Protein AF-A0A925IEW7-F1 (afdb_monomer)

Sequence (86 aa):
YGFNFPSYYNARLQELGEEIATGNCDPEARIAAAHEMQQILYDEQPYLWLYALDSAYAASPNVQGFDPFPGLGQWNVDSWNVNNEQ

Foldseek 3Di:
DDDLVLPDDDPLLVVLVCCLVPPPPDPVSNVVSVVVNVVCCVVVVSDDDDDDDDDDEDDDPQKPPQDADVVGRCVPVVPIDGDPPD

Radius of gyration: 19.69 Å; Cα contacts (8 Å, |Δi|>4): 47; chains: 1; bounding box: 41×27×51 Å

Secondary structure (DSSP, 8-state):
--S-TT----HHHHHHHHHHHHS---HHHHHHHHHHHHHHHHHH-SS----PPP------TTEES--PBTTBTTTTGGG-EE----

Mean predicted aligned error: 4.98 Å

Solvent-accessible surface area (backbone atoms only — not comparable to full-atom values): 5764 Å² total; per-residue (Å²): 141,78,88,64,82,79,69,76,85,56,73,66,52,50,54,42,50,50,46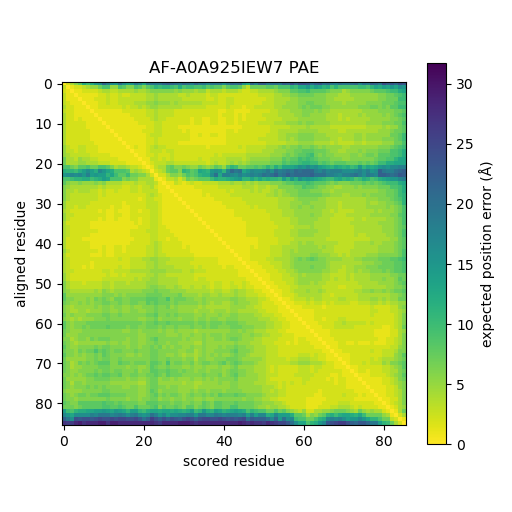,61,74,71,48,92,78,51,64,67,62,42,51,55,42,50,51,54,44,50,49,52,47,63,76,67,46,81,58,86,89,85,78,84,84,87,81,87,82,86,74,62,94,48,50,43,68,83,61,56,45,92,95,33,77,67,40,67,53,90,71,42,48,76,60,81,91,120

Structure (mmCIF, N/CA/C/O backbone):
data_AF-A0A925IEW7-F1
#
_entry.id   AF-A0A925IEW7-F1
#
loop_
_atom_site.group_PDB
_atom_site.id
_atom_site.type_symbol
_atom_site.label_atom_id
_atom_site.label_alt_id
_atom_site.label_comp_id
_atom_site.label_asym_id
_atom_site.label_entity_id
_atom_site.label_seq_id
_atom_site.pdbx_PDB_ins_code
_atom_site.Cartn_x
_atom_site.Cartn_y
_atom_site.Cartn_z
_atom_site.occupancy
_atom_site.B_iso_or_equiv
_atom_site.auth_seq_id
_atom_site.auth_comp_id
_atom_site.auth_asym_id
_atom_site.auth_atom_id
_atom_site.pdbx_PDB_model_num
ATOM 1 N N . TYR A 1 1 ? -7.203 18.706 6.337 1.00 58.88 1 TYR A N 1
ATOM 2 C CA . TYR A 1 1 ? -7.984 17.695 5.595 1.00 58.88 1 TYR A CA 1
ATOM 3 C C . TYR A 1 1 ? -7.113 16.462 5.423 1.00 58.88 1 TYR A C 1
ATOM 5 O O . TYR A 1 1 ? -5.907 16.633 5.301 1.00 58.88 1 TYR A O 1
ATOM 13 N N . GLY A 1 2 ? -7.680 15.258 5.495 1.00 87.69 2 GLY A N 1
ATOM 14 C CA . GLY A 1 2 ? -6.937 13.992 5.414 1.00 87.69 2 GLY A CA 1
ATOM 15 C C . GLY A 1 2 ? -7.581 13.014 4.429 1.00 87.69 2 GLY A C 1
ATOM 16 O O . GLY A 1 2 ? -8.570 13.358 3.789 1.00 87.69 2 GLY A O 1
ATOM 17 N N . PHE A 1 3 ? -7.029 11.803 4.327 1.00 93.25 3 PHE A N 1
ATOM 18 C CA . PHE A 1 3 ? -7.433 10.784 3.343 1.00 93.25 3 PHE A CA 1
ATOM 19 C C . PHE A 1 3 ? -8.451 9.746 3.870 1.00 93.25 3 PHE A C 1
ATOM 21 O O . PHE A 1 3 ? -8.717 8.746 3.209 1.00 93.25 3 PHE A O 1
ATOM 28 N N . ASN A 1 4 ? -9.048 9.965 5.048 1.00 94.12 4 ASN A N 1
ATOM 29 C CA . ASN A 1 4 ? -10.125 9.121 5.587 1.00 94.12 4 ASN A CA 1
ATOM 30 C C . ASN A 1 4 ? -11.486 9.521 4.981 1.00 94.12 4 ASN A C 1
ATOM 32 O O . ASN A 1 4 ? -12.310 10.148 5.646 1.00 94.12 4 ASN A O 1
ATOM 36 N N . PHE A 1 5 ? -11.701 9.211 3.698 1.00 95.00 5 PHE A N 1
ATOM 37 C CA . PHE A 1 5 ? -12.903 9.623 2.960 1.00 95.00 5 PHE A CA 1
ATOM 38 C C . PHE A 1 5 ? -14.231 9.110 3.561 1.00 95.00 5 PHE A C 1
ATOM 40 O O . PHE A 1 5 ? -15.167 9.906 3.635 1.00 95.00 5 PHE A O 1
ATOM 47 N N . PRO A 1 6 ? -14.341 7.857 4.053 1.00 94.75 6 PRO A N 1
ATOM 48 C CA . PRO A 1 6 ? -15.560 7.353 4.687 1.00 94.75 6 PRO A CA 1
ATOM 49 C C . PRO A 1 6 ? -15.788 7.888 6.103 1.00 94.75 6 PRO A C 1
ATOM 51 O O . PRO A 1 6 ? -16.828 7.609 6.689 1.00 94.75 6 PRO A O 1
ATOM 54 N N . SER A 1 7 ? -14.831 8.634 6.674 1.00 95.00 7 SER A N 1
ATOM 55 C CA . SER A 1 7 ? -14.870 9.080 8.076 1.00 95.00 7 SER A CA 1
ATOM 56 C C . SER A 1 7 ? -15.003 7.920 9.076 1.00 95.00 7 SER A C 1
ATOM 58 O O . SER A 1 7 ? -15.631 8.054 10.124 1.00 95.00 7 SER A O 1
ATOM 60 N N . TYR A 1 8 ? -14.401 6.774 8.748 1.00 96.62 8 TYR A N 1
ATOM 61 C CA . TYR A 1 8 ? -14.418 5.571 9.575 1.00 96.62 8 TYR A CA 1
ATOM 62 C C . TYR A 1 8 ? -13.485 5.712 10.786 1.00 96.62 8 TYR A C 1
ATOM 64 O O . TYR A 1 8 ? -12.415 6.319 10.687 1.00 96.62 8 TYR A O 1
ATOM 72 N N . TYR A 1 9 ? -13.883 5.144 11.925 1.00 97.31 9 TYR A N 1
ATOM 73 C CA . TYR A 1 9 ? -13.098 5.138 13.155 1.00 97.31 9 TYR A CA 1
ATOM 74 C C . TYR A 1 9 ? -13.249 3.804 13.885 1.00 97.31 9 TYR A C 1
ATOM 76 O O . TYR A 1 9 ? -14.364 3.350 14.131 1.00 97.31 9 TYR A O 1
ATOM 84 N N . ASN A 1 10 ? -12.116 3.244 14.302 1.00 98.25 10 ASN A N 1
ATOM 85 C CA . ASN A 1 10 ? -12.027 2.108 15.207 1.00 98.25 10 ASN A CA 1
ATOM 86 C C . ASN A 1 10 ? -10.859 2.372 16.171 1.00 98.25 10 ASN A C 1
ATOM 88 O O . ASN A 1 10 ? -9.750 2.664 15.729 1.00 98.25 10 ASN A O 1
ATOM 92 N N . ALA A 1 11 ? -11.111 2.311 17.482 1.00 98.31 11 ALA A N 1
ATOM 93 C CA . ALA A 1 11 ? -10.110 2.652 18.495 1.00 98.31 11 ALA A CA 1
ATOM 94 C C . ALA 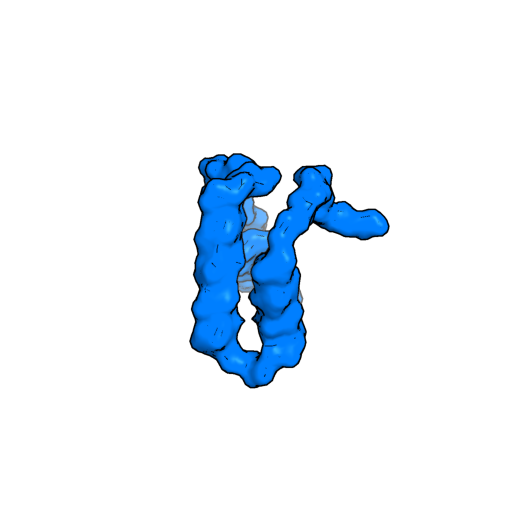A 1 11 ? -8.881 1.729 18.437 1.00 98.31 11 ALA A C 1
ATOM 96 O O . ALA A 1 11 ? -7.752 2.209 18.496 1.00 98.31 11 ALA A O 1
ATOM 97 N N . ARG A 1 12 ? -9.096 0.426 18.226 1.00 97.88 12 ARG A N 1
ATOM 98 C CA . ARG A 1 12 ? -8.018 -0.561 18.122 1.00 97.88 12 ARG A CA 1
ATOM 99 C C . ARG A 1 12 ? -7.151 -0.328 16.886 1.00 97.88 12 ARG A C 1
ATOM 101 O O . ARG A 1 12 ? -5.930 -0.408 16.967 1.00 97.88 12 ARG A O 1
ATOM 108 N N . LEU A 1 13 ? -7.769 0.027 15.759 1.00 97.00 13 LEU A N 1
ATOM 109 C CA . LEU A 1 13 ? -7.043 0.384 14.540 1.00 97.00 13 LEU A CA 1
ATOM 110 C C . LEU A 1 13 ? -6.105 1.586 14.762 1.00 97.00 13 LEU A C 1
ATOM 112 O O . LEU A 1 13 ? -5.009 1.609 14.205 1.00 97.00 13 LEU A O 1
ATOM 116 N N . GLN A 1 14 ? -6.509 2.556 15.592 1.00 96.31 14 GLN A N 1
ATOM 117 C CA . GLN A 1 14 ? -5.663 3.704 15.936 1.00 96.31 14 GLN A CA 1
ATOM 118 C C . GLN A 1 14 ? -4.478 3.307 16.820 1.00 96.31 14 GLN A C 1
ATOM 120 O O . GLN A 1 14 ? -3.357 3.705 16.520 1.00 96.31 14 GLN A O 1
ATOM 125 N N . GLU A 1 15 ? -4.702 2.488 17.852 1.00 96.06 15 GLU A N 1
ATOM 126 C CA . GLU A 1 15 ? -3.629 1.971 18.717 1.00 96.06 15 GLU A CA 1
ATOM 127 C C . GLU A 1 15 ? -2.557 1.228 17.906 1.00 96.06 15 GLU A C 1
ATOM 129 O O . GLU A 1 15 ? -1.365 1.494 18.048 1.00 96.06 15 GLU A O 1
ATOM 134 N N . LEU A 1 16 ? -2.984 0.340 17.001 1.00 95.62 16 LEU A N 1
ATOM 135 C CA . LEU A 1 16 ? -2.091 -0.401 16.107 1.00 95.62 16 LEU A CA 1
ATOM 136 C C . LEU A 1 16 ? -1.327 0.531 15.156 1.00 95.62 16 LEU A C 1
ATOM 138 O O . LEU A 1 16 ? -0.135 0.345 14.912 1.00 95.62 16 LEU A O 1
ATOM 142 N N . GLY A 1 17 ? -1.997 1.562 14.632 1.00 93.56 17 GLY A N 1
ATOM 143 C CA . GLY A 1 17 ? -1.363 2.580 13.797 1.00 93.56 17 GLY A CA 1
ATOM 144 C C . GLY A 1 17 ? -0.264 3.348 14.537 1.00 93.56 17 GLY A C 1
ATOM 145 O O . GLY A 1 17 ? 0.808 3.583 13.973 1.00 93.56 17 GLY A O 1
ATOM 146 N N . GLU A 1 18 ? -0.496 3.701 15.803 1.00 92.31 18 GLU A N 1
ATOM 147 C CA . GLU A 1 18 ? 0.500 4.347 16.665 1.00 92.31 18 GLU A CA 1
ATOM 148 C C . GLU A 1 18 ? 1.675 3.413 16.982 1.00 92.31 18 GLU A C 1
ATOM 150 O O . GLU A 1 18 ? 2.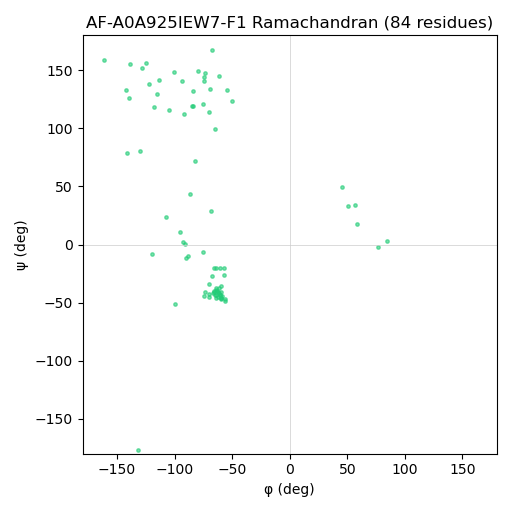831 3.841 16.903 1.00 92.31 18 GLU A O 1
ATOM 155 N N . GLU A 1 19 ? 1.407 2.135 17.264 1.00 89.38 19 GLU A N 1
ATOM 156 C CA . GLU A 1 19 ? 2.433 1.112 17.491 1.00 89.38 19 GLU A CA 1
ATOM 157 C C . GLU A 1 19 ? 3.345 0.956 16.267 1.00 89.38 19 GLU A C 1
ATOM 159 O O . GLU A 1 19 ? 4.572 0.985 16.389 1.00 89.38 19 GLU A O 1
ATOM 164 N N . ILE A 1 20 ? 2.769 0.882 15.064 1.00 90.81 20 ILE A N 1
ATOM 165 C CA . ILE A 1 20 ? 3.552 0.811 13.829 1.00 90.81 20 ILE A CA 1
ATOM 166 C C . ILE A 1 20 ? 4.342 2.103 13.621 1.00 90.81 20 ILE A C 1
ATOM 168 O O . ILE A 1 20 ? 5.516 2.031 13.260 1.00 90.81 20 ILE A O 1
ATOM 172 N N . ALA A 1 21 ? 3.746 3.277 13.840 1.00 88.19 21 ALA A N 1
ATOM 173 C CA . ALA A 1 21 ? 4.396 4.560 13.580 1.00 88.19 21 ALA A CA 1
ATOM 174 C C . ALA A 1 21 ? 5.544 4.877 14.556 1.00 88.19 21 ALA A C 1
ATOM 176 O O . ALA A 1 21 ? 6.530 5.492 14.148 1.00 88.19 21 ALA A O 1
ATOM 177 N N . THR A 1 22 ? 5.428 4.463 15.822 1.00 83.19 22 THR A N 1
ATOM 178 C CA . THR A 1 22 ? 6.318 4.901 16.916 1.00 83.19 22 THR A CA 1
ATOM 179 C C . THR A 1 22 ? 7.103 3.775 17.600 1.00 83.19 22 THR A C 1
ATOM 181 O O . THR A 1 22 ? 7.990 4.062 18.403 1.00 83.19 22 THR A O 1
ATOM 184 N N . GLY A 1 23 ? 6.813 2.509 17.285 1.00 74.81 23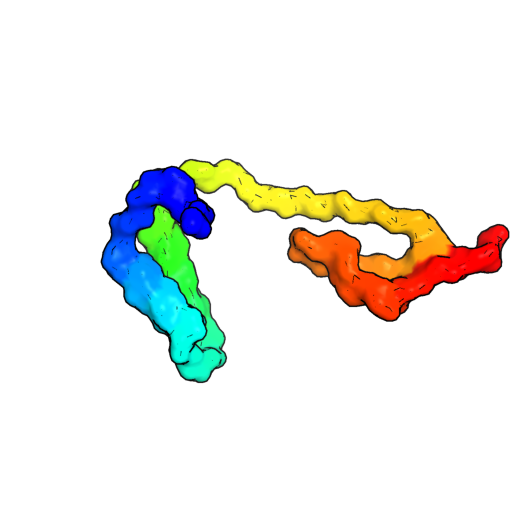 GLY A N 1
ATOM 185 C CA . GLY A 1 23 ? 7.442 1.339 17.902 1.00 74.81 23 GLY A CA 1
ATOM 186 C C . GLY A 1 23 ? 8.934 1.158 17.587 1.00 74.81 23 GLY A C 1
ATOM 187 O O . GLY A 1 23 ? 9.483 1.758 16.664 1.00 74.81 23 GLY A O 1
ATOM 188 N N . ASN A 1 24 ? 9.584 0.266 18.346 1.00 68.62 24 ASN A N 1
ATOM 189 C CA . ASN A 1 24 ? 11.039 0.015 18.398 1.00 68.62 24 ASN A CA 1
ATOM 190 C C . ASN A 1 24 ? 11.664 -0.629 17.136 1.00 68.62 24 ASN A C 1
ATOM 192 O O . ASN A 1 24 ? 12.663 -1.339 17.235 1.00 68.62 24 ASN A O 1
ATOM 196 N N . CYS A 1 25 ? 11.100 -0.402 15.950 1.00 82.31 25 CYS A N 1
ATOM 197 C CA . CYS A 1 25 ? 11.571 -0.957 14.676 1.00 82.31 25 CYS A CA 1
ATOM 198 C C . CYS A 1 25 ? 11.624 -2.497 14.609 1.00 82.31 25 CYS A C 1
ATOM 200 O O . CYS A 1 25 ? 12.279 -3.018 13.710 1.00 82.31 25 CYS A O 1
ATOM 202 N N . ASP A 1 26 ? 10.939 -3.219 15.504 1.00 90.31 26 ASP A N 1
ATOM 203 C CA . ASP A 1 26 ? 10.814 -4.680 15.433 1.00 90.31 26 ASP A CA 1
ATOM 204 C C . ASP A 1 26 ? 9.918 -5.075 14.240 1.00 90.31 26 ASP A C 1
ATOM 206 O O . ASP A 1 26 ? 8.724 -4.745 14.240 1.00 90.31 26 ASP A O 1
ATOM 210 N N . PRO A 1 27 ? 10.464 -5.743 13.205 1.00 91.25 27 PRO A N 1
ATOM 211 C CA . PRO A 1 27 ? 9.690 -6.118 12.030 1.00 91.25 27 PRO A CA 1
ATOM 212 C C . PRO A 1 27 ? 8.570 -7.111 12.342 1.00 91.25 27 PRO A C 1
ATOM 214 O O . PRO A 1 27 ? 7.488 -6.978 11.778 1.00 91.25 27 PRO A O 1
ATOM 217 N N . GLU A 1 28 ? 8.792 -8.065 13.249 1.00 92.81 28 GLU A N 1
ATOM 218 C CA . GLU A 1 28 ? 7.805 -9.112 13.543 1.00 92.81 28 GLU A CA 1
ATOM 219 C C . GLU A 1 28 ? 6.591 -8.527 14.269 1.00 92.81 28 GLU A C 1
ATOM 221 O O . GLU A 1 28 ? 5.447 -8.801 13.903 1.00 92.81 28 GLU A O 1
ATOM 226 N N . ALA A 1 29 ? 6.830 -7.630 15.230 1.00 90.38 29 ALA A N 1
ATOM 227 C CA . ALA A 1 29 ? 5.762 -6.890 15.897 1.00 90.38 29 ALA A CA 1
ATOM 228 C C . ALA A 1 29 ? 4.953 -6.039 14.902 1.00 90.38 29 ALA A C 1
ATOM 230 O O . ALA A 1 29 ? 3.722 -6.062 14.913 1.00 90.38 29 ALA A O 1
ATOM 231 N N . ARG A 1 30 ? 5.629 -5.343 13.974 1.00 93.00 30 ARG A N 1
ATOM 232 C CA . ARG A 1 30 ? 4.955 -4.546 12.935 1.00 93.00 30 ARG A CA 1
ATOM 233 C C . ARG A 1 30 ? 4.121 -5.398 11.980 1.00 93.00 30 ARG A C 1
ATOM 235 O O . ARG A 1 30 ? 3.034 -4.972 11.598 1.00 93.00 30 ARG A O 1
ATOM 242 N N . ILE A 1 31 ? 4.611 -6.576 11.594 1.00 93.88 31 ILE A N 1
ATOM 243 C CA . ILE A 1 31 ? 3.874 -7.518 10.740 1.00 93.88 31 ILE A CA 1
ATOM 244 C C . ILE A 1 31 ? 2.621 -8.019 11.465 1.00 93.88 31 ILE A C 1
ATOM 246 O O . ILE A 1 31 ? 1.534 -7.996 1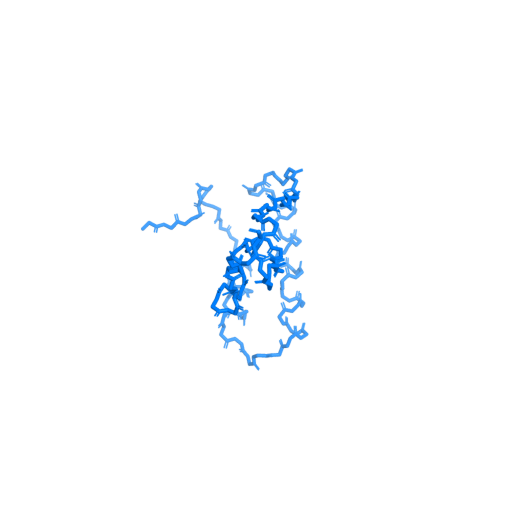0.886 1.00 93.88 31 ILE A O 1
ATOM 250 N N . ALA A 1 32 ? 2.746 -8.411 12.736 1.00 94.38 32 ALA A N 1
ATOM 251 C CA . ALA A 1 32 ? 1.612 -8.858 13.540 1.00 94.38 32 ALA A CA 1
ATOM 252 C C . ALA A 1 32 ? 0.540 -7.761 13.676 1.00 94.38 32 ALA A C 1
ATOM 254 O O . ALA A 1 32 ? -0.636 -8.018 13.408 1.00 94.38 32 ALA A O 1
ATOM 255 N N . ALA A 1 33 ? 0.951 -6.529 13.995 1.00 95.25 33 ALA A N 1
ATOM 256 C CA . ALA A 1 33 ? 0.050 -5.383 14.065 1.00 95.25 33 ALA A CA 1
ATOM 257 C C . ALA A 1 33 ? -0.644 -5.118 12.717 1.00 95.25 33 ALA A C 1
ATOM 259 O O . ALA A 1 33 ? -1.864 -4.969 12.667 1.00 95.25 33 ALA A O 1
ATOM 260 N N . ALA A 1 34 ? 0.102 -5.124 11.607 1.00 95.38 34 ALA A N 1
ATOM 261 C CA . ALA A 1 34 ? -0.454 -4.900 10.272 1.00 95.38 34 ALA A CA 1
ATOM 262 C C . ALA A 1 34 ? -1.493 -5.964 9.870 1.00 95.38 34 ALA A C 1
ATOM 264 O O . ALA A 1 34 ? -2.506 -5.625 9.255 1.00 95.38 34 ALA A O 1
ATOM 265 N N . HIS A 1 35 ? -1.285 -7.231 10.242 1.00 97.81 35 HIS A N 1
ATOM 266 C CA . HIS A 1 35 ? -2.272 -8.290 10.018 1.00 97.81 35 HIS A CA 1
ATOM 267 C C . HIS A 1 35 ? -3.552 -8.080 10.830 1.00 97.81 35 HIS A C 1
ATOM 269 O O . HIS A 1 35 ? -4.646 -8.263 10.295 1.00 97.81 35 HIS A O 1
ATOM 275 N N . GLU A 1 36 ? -3.443 -7.647 12.087 1.00 98.12 36 GLU A N 1
ATOM 276 C CA . GLU A 1 36 ? -4.620 -7.323 12.899 1.00 98.12 36 GLU A CA 1
ATOM 277 C C . GLU A 1 36 ? -5.400 -6.140 12.300 1.00 98.12 36 GLU A C 1
ATOM 279 O O . GLU A 1 36 ? -6.621 -6.209 12.152 1.00 98.12 36 GLU A O 1
ATOM 284 N N . MET A 1 37 ? -4.699 -5.091 11.855 1.00 97.88 37 MET A N 1
ATOM 285 C CA . MET A 1 37 ? -5.322 -3.961 11.157 1.00 97.88 37 MET A CA 1
ATOM 286 C C . MET A 1 37 ? -6.057 -4.410 9.888 1.00 97.88 37 MET A C 1
ATOM 288 O O . MET A 1 37 ? -7.183 -3.976 9.640 1.00 97.88 37 MET A O 1
ATOM 292 N N . GLN A 1 38 ? -5.442 -5.285 9.083 1.00 97.50 38 GLN A N 1
ATOM 293 C CA . GLN A 1 38 ? -6.067 -5.832 7.879 1.00 97.50 38 GLN A CA 1
ATOM 294 C C . GLN A 1 38 ? -7.352 -6.598 8.218 1.00 97.50 38 GLN A C 1
ATOM 296 O O . GLN A 1 38 ? -8.355 -6.422 7.527 1.00 97.50 38 GLN A O 1
ATOM 301 N N . GLN A 1 39 ? -7.338 -7.417 9.273 1.00 98.38 39 GLN A N 1
ATOM 302 C CA . GLN A 1 39 ? -8.502 -8.194 9.693 1.00 98.38 39 GLN A CA 1
ATOM 303 C C . GLN A 1 39 ? -9.670 -7.281 10.098 1.00 98.38 39 GLN A C 1
ATOM 305 O O . GLN A 1 39 ? -10.778 -7.467 9.602 1.00 98.38 39 GLN A O 1
ATOM 310 N N . ILE A 1 40 ? -9.412 -6.231 10.890 1.00 98.44 40 ILE A N 1
ATOM 311 C CA . ILE A 1 40 ? -10.427 -5.224 11.262 1.00 98.44 40 ILE A CA 1
ATOM 312 C C . ILE A 1 40 ? -11.046 -4.586 10.010 1.00 98.44 40 ILE A C 1
ATOM 314 O O . ILE A 1 40 ? -12.266 -4.513 9.872 1.00 98.44 40 ILE A O 1
ATOM 318 N N . LEU A 1 41 ? -10.208 -4.144 9.068 1.00 97.69 41 LEU A N 1
ATOM 319 C CA . LEU A 1 41 ? -10.665 -3.500 7.833 1.00 97.69 41 LEU A CA 1
ATOM 320 C C . LEU A 1 41 ? -11.416 -4.459 6.896 1.00 97.69 41 LEU A C 1
ATOM 322 O O . LEU A 1 41 ? -12.241 -4.013 6.097 1.00 97.69 41 LEU A O 1
ATOM 326 N N . TYR A 1 42 ? -11.122 -5.757 6.954 1.00 97.19 42 TYR A N 1
ATOM 327 C CA . TYR A 1 42 ? -11.845 -6.779 6.205 1.00 97.19 42 TYR A CA 1
ATOM 328 C C . TYR A 1 42 ? -13.221 -7.066 6.818 1.00 97.19 42 TYR A C 1
ATOM 330 O O . TYR A 1 42 ? -14.204 -7.136 6.082 1.00 97.19 42 TYR A O 1
ATOM 338 N N . ASP A 1 43 ? -13.299 -7.189 8.144 1.00 98.12 43 ASP A N 1
ATOM 339 C CA . ASP A 1 43 ? -14.534 -7.536 8.854 1.00 98.12 43 ASP A CA 1
ATOM 340 C C . ASP A 1 43 ? -15.531 -6.372 8.890 1.00 98.12 43 ASP A C 1
ATOM 342 O O . ASP A 1 43 ? -16.730 -6.569 8.693 1.00 98.12 43 ASP A O 1
ATOM 346 N N . GLU A 1 44 ? -15.047 -5.147 9.105 1.00 98.19 44 GLU A N 1
ATOM 347 C CA . GLU A 1 44 ? -15.905 -3.962 9.237 1.00 98.19 44 GLU A CA 1
ATOM 348 C C . GLU A 1 44 ? -16.186 -3.255 7.903 1.00 98.19 44 GLU A C 1
ATOM 350 O O . GLU A 1 44 ? -17.060 -2.392 7.834 1.00 98.19 44 GLU A O 1
ATOM 355 N N . GLN A 1 45 ? -15.463 -3.624 6.840 1.00 97.25 45 GLN A N 1
ATOM 356 C CA . GLN A 1 45 ? -15.671 -3.165 5.460 1.00 97.25 45 GLN A CA 1
ATOM 357 C C . GLN A 1 45 ? -15.892 -1.642 5.293 1.00 97.25 45 GLN A C 1
ATOM 359 O O . GLN A 1 45 ? -16.811 -1.232 4.576 1.00 97.25 45 GLN A O 1
ATOM 364 N N . PRO A 1 46 ? -15.049 -0.756 5.870 1.00 97.38 46 PRO A N 1
ATOM 365 C CA . PRO A 1 46 ? -15.147 0.682 5.595 1.00 97.38 46 PRO A CA 1
ATOM 366 C C . PRO A 1 46 ? -14.851 1.019 4.125 1.00 97.38 46 PRO A C 1
ATOM 368 O O . PRO A 1 46 ? -15.252 2.072 3.628 1.00 97.38 46 PRO A O 1
ATOM 371 N N . TYR A 1 47 ? -14.165 0.109 3.430 1.00 96.50 47 TYR A N 1
ATOM 372 C CA . TYR A 1 47 ? -14.027 0.072 1.984 1.00 96.50 47 TYR A CA 1
ATOM 373 C C . TYR A 1 47 ? -14.394 -1.315 1.460 1.00 96.50 47 TYR A C 1
ATOM 375 O O . TYR A 1 47 ? -14.180 -2.327 2.127 1.00 96.50 47 TYR A O 1
ATOM 383 N N . LEU A 1 48 ? -14.870 -1.353 0.216 1.00 95.75 48 LEU A N 1
ATOM 384 C CA . L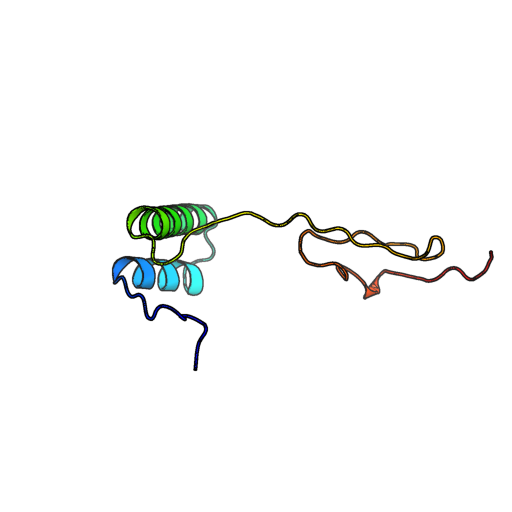EU A 1 48 ? -14.942 -2.579 -0.567 1.00 95.75 48 LEU A CA 1
ATOM 385 C C . LEU A 1 48 ? -13.653 -2.723 -1.383 1.00 95.75 48 LEU A C 1
ATOM 387 O O . LEU A 1 48 ? -13.400 -1.944 -2.303 1.00 95.75 48 LEU A O 1
ATOM 391 N N . TRP A 1 49 ? -12.838 -3.719 -1.047 1.00 95.31 49 TRP A N 1
ATOM 392 C CA . TRP A 1 49 ? -11.593 -4.013 -1.755 1.00 95.31 49 TRP A CA 1
ATOM 393 C C . TRP A 1 49 ? -11.895 -4.703 -3.090 1.00 95.31 49 TRP A C 1
ATOM 395 O O . TRP A 1 49 ? -12.516 -5.763 -3.109 1.00 95.31 49 TRP A O 1
ATOM 405 N N . LEU A 1 50 ? -11.474 -4.104 -4.208 1.00 96.44 50 LEU A N 1
ATOM 406 C CA . LEU A 1 50 ? -11.791 -4.618 -5.547 1.00 96.44 50 LEU A CA 1
ATOM 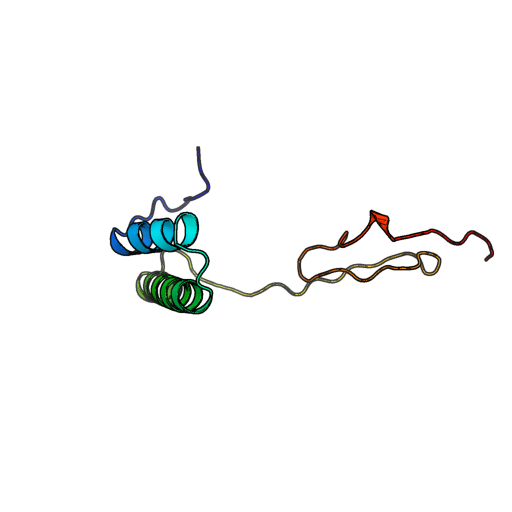407 C C . LEU A 1 50 ? -10.642 -5.417 -6.167 1.00 96.44 50 LEU A C 1
ATOM 409 O O . LEU A 1 50 ? -10.854 -6.527 -6.648 1.00 96.44 50 LEU A O 1
ATOM 413 N N . TYR A 1 51 ? -9.436 -4.848 -6.191 1.00 95.50 51 TYR A N 1
ATOM 414 C CA . TYR A 1 51 ? -8.276 -5.440 -6.857 1.00 95.50 51 TYR A CA 1
ATOM 415 C C . TYR A 1 51 ? -6.962 -4.837 -6.347 1.00 95.50 51 TYR A C 1
ATOM 417 O O . TYR A 1 51 ? -6.934 -3.713 -5.842 1.00 95.50 51 TYR A O 1
ATOM 425 N N . ALA A 1 52 ? -5.867 -5.574 -6.545 1.00 93.19 52 ALA A N 1
ATOM 426 C CA . ALA A 1 52 ? -4.515 -5.024 -6.592 1.00 93.19 52 ALA A CA 1
ATOM 427 C C . ALA A 1 52 ? -4.157 -4.733 -8.058 1.00 93.19 52 ALA A C 1
ATOM 429 O O . ALA A 1 52 ? -4.555 -5.481 -8.950 1.00 93.19 52 ALA A O 1
ATOM 430 N N . LEU A 1 53 ? -3.469 -3.622 -8.316 1.00 92.12 53 LEU A N 1
ATOM 431 C CA . LEU A 1 53 ? -3.144 -3.185 -9.675 1.00 92.12 53 LEU A CA 1
ATOM 432 C C . LEU A 1 53 ? -1.877 -3.864 -10.196 1.00 92.12 53 LEU A C 1
ATOM 434 O O . LEU A 1 53 ? -0.831 -3.788 -9.552 1.00 92.12 53 LEU A O 1
ATOM 438 N N . ASP A 1 54 ? -1.947 -4.396 -11.414 1.00 90.62 54 ASP A N 1
ATOM 439 C CA . ASP A 1 54 ? -0.755 -4.623 -12.226 1.00 90.62 54 ASP A CA 1
ATOM 440 C C . ASP A 1 54 ? -0.248 -3.284 -12.775 1.00 90.62 54 ASP A C 1
ATOM 442 O O . ASP A 1 54 ? -1.027 -2.415 -13.176 1.00 90.62 54 ASP A O 1
ATOM 446 N N . SER A 1 55 ? 1.072 -3.109 -12.801 1.00 89.75 55 SER A N 1
ATOM 447 C CA . SER A 1 55 ? 1.717 -1.925 -13.373 1.00 89.75 55 SER A CA 1
ATOM 448 C C . SER A 1 55 ? 2.546 -2.319 -14.587 1.00 89.75 55 SER A C 1
ATOM 450 O O . SER A 1 55 ? 3.378 -3.219 -14.509 1.00 89.75 55 SER A O 1
ATOM 452 N N . ALA A 1 56 ? 2.340 -1.619 -15.701 1.00 92.25 56 ALA A N 1
ATOM 453 C CA . ALA A 1 56 ? 3.141 -1.761 -16.907 1.00 92.25 56 ALA A CA 1
ATOM 454 C C . ALA A 1 56 ? 3.838 -0.432 -17.201 1.00 92.25 56 ALA A C 1
ATOM 456 O O . ALA A 1 56 ? 3.184 0.584 -17.441 1.00 92.25 56 ALA A O 1
ATOM 457 N N . TYR A 1 57 ? 5.167 -0.451 -17.186 1.00 93.81 57 TYR A N 1
ATOM 458 C CA . TYR A 1 57 ? 5.992 0.698 -17.534 1.00 93.81 57 TYR A CA 1
ATOM 459 C C . TYR A 1 57 ? 6.764 0.394 -18.815 1.00 93.81 57 TYR A C 1
ATOM 461 O O . TYR A 1 57 ? 7.228 -0.726 -19.022 1.00 93.81 57 TYR A O 1
ATOM 469 N N . ALA A 1 58 ? 6.901 1.398 -19.674 1.00 93.75 58 ALA A N 1
ATOM 470 C CA . ALA A 1 58 ? 7.646 1.295 -20.918 1.00 93.75 58 ALA A CA 1
ATOM 471 C C . ALA A 1 58 ? 8.758 2.343 -20.934 1.00 93.75 58 ALA A C 1
ATOM 473 O O . ALA A 1 58 ? 8.535 3.497 -20.566 1.00 93.75 58 ALA A O 1
ATOM 474 N N . ALA A 1 59 ? 9.933 1.938 -21.40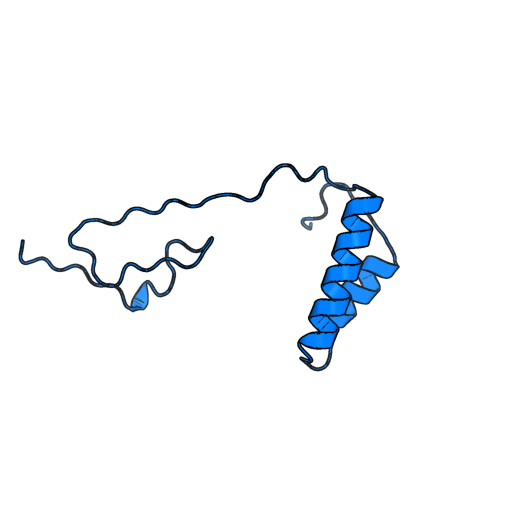2 1.00 94.56 59 ALA A N 1
ATOM 475 C CA . ALA A 1 59 ? 11.054 2.822 -21.675 1.00 94.56 59 ALA A CA 1
ATOM 476 C C . ALA A 1 59 ? 11.509 2.641 -23.125 1.00 94.56 59 ALA A C 1
ATOM 478 O O . ALA A 1 59 ? 11.269 1.603 -23.746 1.00 94.56 59 ALA A O 1
ATOM 479 N N . SER A 1 60 ? 12.153 3.671 -23.673 1.00 94.69 60 SER A N 1
ATOM 480 C CA . SER A 1 60 ? 12.768 3.575 -24.996 1.00 94.69 60 SER A CA 1
ATOM 481 C C . SER A 1 60 ? 13.862 2.494 -24.991 1.00 94.69 60 SER A C 1
ATOM 483 O O . SER A 1 60 ? 14.571 2.383 -23.989 1.00 94.69 60 SER A O 1
ATOM 485 N N . PRO A 1 61 ? 14.069 1.735 -26.089 1.00 94.50 61 PRO A N 1
ATOM 486 C CA . PRO A 1 61 ? 15.097 0.689 -26.153 1.00 94.50 61 PRO A CA 1
ATOM 487 C C . PRO A 1 61 ? 16.524 1.171 -25.862 1.00 94.50 61 PRO A C 1
ATOM 489 O O . PRO A 1 61 ? 17.397 0.361 -25.566 1.00 94.50 61 PRO A O 1
ATOM 492 N N . ASN A 1 62 ? 16.780 2.476 -25.982 1.00 96.00 62 ASN A N 1
ATOM 493 C CA . ASN A 1 62 ? 18.080 3.079 -25.709 1.00 96.00 62 ASN A CA 1
ATOM 494 C C . ASN A 1 62 ? 18.267 3.563 -24.258 1.00 96.00 62 ASN A C 1
ATOM 496 O O . ASN A 1 62 ? 19.328 4.096 -23.932 1.00 96.00 62 ASN A O 1
ATOM 500 N N . VAL A 1 63 ? 17.265 3.381 -23.393 1.00 95.56 63 VAL A N 1
ATOM 501 C CA . VAL A 1 63 ? 17.374 3.642 -21.953 1.00 95.56 63 VAL A CA 1
ATOM 502 C C . VAL A 1 63 ? 17.971 2.415 -21.275 1.00 95.56 63 VAL A C 1
ATOM 504 O O . VAL A 1 63 ? 17.393 1.330 -21.303 1.00 95.56 63 VAL A O 1
ATOM 507 N N . GLN A 1 64 ? 19.124 2.594 -20.642 1.00 95.81 64 GLN A N 1
ATOM 508 C CA . GLN A 1 64 ? 19.782 1.563 -19.846 1.00 95.81 64 GLN A CA 1
ATOM 509 C C . GLN A 1 64 ? 19.516 1.784 -18.355 1.00 95.81 64 GLN A C 1
ATOM 511 O O . GLN A 1 64 ? 19.389 2.923 -17.905 1.00 95.81 64 GLN A O 1
ATOM 516 N N . GLY A 1 65 ? 19.458 0.690 -17.590 1.00 94.44 65 GLY A N 1
ATOM 517 C CA . GLY A 1 65 ? 19.191 0.721 -16.146 1.00 94.44 65 GLY A CA 1
ATOM 518 C C . GLY A 1 65 ? 17.707 0.776 -15.768 1.00 94.44 65 GLY A C 1
ATOM 519 O O . GLY A 1 65 ? 17.397 0.828 -14.584 1.00 94.44 65 GLY A O 1
ATOM 520 N N . PHE A 1 66 ? 16.797 0.735 -16.749 1.00 95.75 66 PHE A N 1
ATOM 521 C CA . PHE A 1 66 ? 15.353 0.705 -16.518 1.00 95.75 66 PHE A CA 1
ATOM 522 C C . PHE A 1 66 ? 14.915 -0.591 -15.811 1.00 95.75 66 PHE A C 1
ATOM 524 O O . PHE A 1 66 ? 14.760 -1.628 -16.454 1.00 95.75 66 PHE A O 1
ATOM 531 N N . ASP A 1 67 ? 14.712 -0.508 -14.495 1.00 94.00 67 ASP A N 1
ATOM 532 C CA . ASP A 1 67 ? 14.269 -1.603 -13.621 1.00 94.00 67 ASP A CA 1
ATOM 533 C C . ASP A 1 67 ? 13.274 -1.061 -12.568 1.00 94.00 67 ASP A C 1
ATOM 535 O O . ASP A 1 67 ? 13.663 -0.716 -11.446 1.00 94.00 67 ASP A O 1
ATOM 539 N N . PRO A 1 68 ? 11.998 -0.841 -12.943 1.00 94.12 68 PRO A N 1
ATOM 540 C CA . PRO A 1 68 ? 11.018 -0.213 -12.063 1.00 94.12 68 PRO A CA 1
ATOM 541 C C . PRO A 1 68 ? 10.646 -1.122 -10.883 1.00 94.12 68 PRO A C 1
ATOM 543 O O . PRO A 1 68 ? 10.299 -2.289 -11.059 1.00 94.12 68 PRO A O 1
ATOM 546 N N . PHE A 1 69 ? 10.612 -0.559 -9.675 1.00 93.50 69 PHE A N 1
ATOM 547 C CA . PHE A 1 69 ? 10.045 -1.230 -8.505 1.00 93.50 69 PHE A CA 1
ATOM 548 C C . PHE A 1 69 ? 8.506 -1.242 -8.602 1.00 93.50 69 PHE A C 1
ATOM 550 O O . PHE A 1 69 ? 7.927 -0.294 -9.146 1.00 93.50 69 PHE A O 1
ATOM 557 N N . PRO A 1 70 ? 7.804 -2.269 -8.081 1.00 90.69 70 PRO A N 1
ATOM 558 C CA . PRO A 1 70 ? 6.342 -2.314 -8.103 1.00 90.69 70 PRO A CA 1
ATOM 559 C C . PRO A 1 70 ? 5.690 -1.020 -7.584 1.00 90.69 70 PRO A C 1
ATOM 561 O O . PRO A 1 70 ? 5.961 -0.573 -6.472 1.00 90.69 70 PRO A O 1
ATOM 564 N N . GLY A 1 71 ? 4.840 -0.396 -8.406 1.00 89.62 71 GLY A N 1
ATOM 565 C CA . GLY A 1 71 ? 4.176 0.880 -8.098 1.00 89.62 71 GLY A CA 1
ATOM 566 C C . GLY A 1 71 ? 5.052 2.138 -8.228 1.00 89.62 71 GLY A C 1
ATOM 567 O O . GLY A 1 71 ? 4.546 3.246 -8.053 1.00 89.62 71 GLY A O 1
ATOM 568 N N . LEU A 1 72 ? 6.338 1.998 -8.566 1.00 93.25 72 LEU A N 1
ATOM 569 C CA . LEU A 1 72 ? 7.311 3.085 -8.689 1.00 93.25 72 LEU A CA 1
ATOM 570 C C . LEU A 1 72 ? 8.058 2.992 -10.026 1.00 93.25 72 LEU A C 1
ATOM 572 O O . LEU A 1 72 ? 9.202 2.550 -10.110 1.00 93.25 72 LEU A O 1
ATOM 576 N N . GLY A 1 73 ? 7.415 3.479 -11.087 1.00 93.38 73 GLY A N 1
ATOM 577 C CA . GLY A 1 73 ? 7.952 3.416 -12.450 1.00 93.38 73 GLY A CA 1
ATOM 578 C C . GLY A 1 73 ? 9.286 4.129 -12.671 1.00 93.38 73 GLY A C 1
ATOM 579 O O . GLY A 1 73 ? 9.961 3.814 -13.636 1.00 93.38 73 GLY A O 1
ATOM 580 N N . GLN A 1 74 ? 9.670 5.068 -11.800 1.00 95.00 74 GLN A N 1
ATOM 581 C CA . GLN A 1 74 ? 10.935 5.821 -11.858 1.00 95.00 74 GLN A CA 1
ATOM 582 C C . GLN A 1 74 ? 11.931 5.379 -10.774 1.00 95.00 74 GLN A C 1
ATOM 584 O O . GLN A 1 74 ? 12.780 6.158 -10.339 1.00 95.00 74 GLN A O 1
ATOM 589 N N . TRP A 1 75 ? 11.794 4.155 -10.272 1.00 95.56 75 TRP A N 1
ATOM 590 C CA . TRP A 1 75 ? 12.721 3.609 -9.289 1.00 95.56 75 TRP A CA 1
ATOM 591 C C . TRP A 1 75 ? 14.173 3.677 -9.785 1.00 95.56 75 TRP A C 1
ATOM 593 O O . TRP A 1 75 ? 14.455 3.316 -10.928 1.00 95.56 75 TRP A O 1
ATOM 603 N N . ASN A 1 76 ? 15.081 4.161 -8.930 1.00 95.56 76 ASN A N 1
ATOM 604 C CA . ASN A 1 76 ? 16.503 4.364 -9.237 1.00 95.56 76 ASN A CA 1
ATOM 605 C C . ASN A 1 76 ? 16.767 5.160 -10.532 1.00 95.56 76 ASN A C 1
ATOM 607 O O . ASN A 1 76 ? 17.747 4.896 -11.231 1.00 95.56 76 ASN A O 1
ATOM 611 N N . VAL A 1 77 ? 15.903 6.124 -10.879 1.00 95.94 77 VAL A N 1
ATOM 612 C CA . VAL A 1 77 ? 16.026 6.919 -12.118 1.00 95.94 77 VAL A CA 1
ATOM 613 C C . VAL A 1 77 ? 17.368 7.650 -12.247 1.00 95.94 77 VAL A C 1
ATOM 615 O O . VAL A 1 77 ? 17.835 7.890 -13.355 1.00 95.94 77 VAL A O 1
ATOM 618 N N . ASP A 1 78 ? 18.021 7.970 -11.132 1.00 96.19 78 ASP A N 1
ATOM 619 C CA . ASP A 1 78 ? 19.351 8.581 -11.081 1.00 96.19 78 ASP A CA 1
ATOM 620 C C . ASP A 1 78 ? 20.469 7.666 -11.612 1.00 96.19 78 ASP A C 1
ATOM 622 O O . ASP A 1 78 ? 21.525 8.154 -12.013 1.00 96.19 78 ASP A O 1
ATOM 626 N N . SER A 1 79 ? 20.227 6.354 -11.668 1.00 96.06 79 SER A N 1
ATOM 627 C CA . SER A 1 79 ? 21.144 5.371 -12.259 1.00 96.06 79 SER A CA 1
ATOM 628 C C . SER A 1 79 ? 20.929 5.150 -13.761 1.00 96.06 79 SER A C 1
ATOM 630 O O . SER A 1 79 ? 21.738 4.484 -14.414 1.00 96.06 79 SER A O 1
ATOM 632 N N . TRP A 1 80 ? 19.845 5.686 -14.329 1.00 96.12 80 TRP A N 1
ATOM 633 C CA . TRP A 1 80 ? 19.505 5.460 -15.728 1.00 96.12 80 TRP A CA 1
ATOM 634 C C . TRP A 1 80 ? 20.338 6.349 -16.644 1.00 96.12 80 TRP A C 1
ATOM 636 O O . TRP A 1 80 ? 20.691 7.481 -16.316 1.00 96.12 80 TRP A O 1
ATOM 646 N N . ASN A 1 81 ? 20.614 5.855 -17.846 1.00 95.81 81 ASN A N 1
ATOM 647 C CA . ASN A 1 81 ? 21.274 6.636 -18.883 1.00 95.81 81 ASN A CA 1
ATOM 648 C C . ASN A 1 81 ? 20.645 6.373 -20.251 1.00 95.81 81 ASN A C 1
ATOM 650 O O . ASN A 1 81 ? 20.034 5.331 -20.488 1.00 95.81 81 ASN A O 1
ATOM 654 N N . VAL A 1 82 ? 20.792 7.345 -21.147 1.00 95.56 82 VAL A N 1
ATOM 655 C CA . VAL A 1 82 ? 20.347 7.244 -22.536 1.00 95.56 82 VAL A CA 1
ATOM 656 C C . VAL A 1 82 ? 21.579 7.027 -23.399 1.00 95.56 82 VAL A C 1
ATOM 658 O O . VAL A 1 82 ? 22.436 7.909 -23.478 1.00 95.56 82 VAL A O 1
ATOM 661 N N . ASN A 1 83 ? 21.667 5.870 -24.050 1.00 91.06 83 ASN A N 1
ATOM 662 C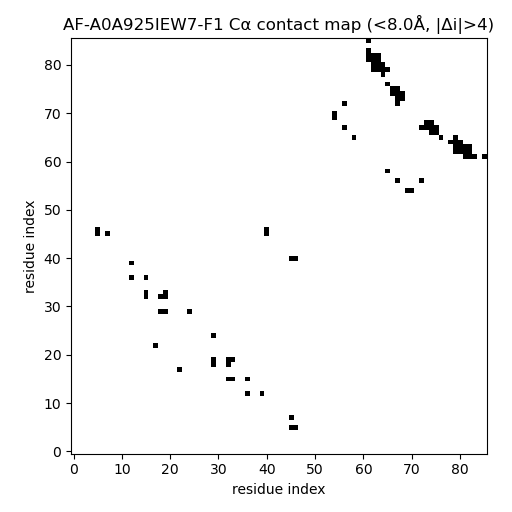 CA . ASN A 1 83 ? 22.717 5.630 -25.029 1.00 91.06 83 ASN A CA 1
ATOM 663 C C . ASN A 1 83 ? 22.289 6.205 -26.389 1.00 91.06 83 ASN A C 1
ATOM 665 O O . ASN A 1 83 ? 21.273 5.800 -26.952 1.00 91.06 83 ASN A O 1
ATOM 669 N N . ASN A 1 84 ? 23.052 7.161 -26.915 1.00 80.12 84 ASN A N 1
ATOM 670 C CA . ASN A 1 84 ? 22.755 7.819 -28.191 1.00 80.12 84 ASN A CA 1
ATOM 671 C C . ASN A 1 84 ? 23.444 7.150 -29.395 1.00 80.12 84 ASN A C 1
ATOM 673 O O . ASN A 1 84 ? 23.299 7.639 -30.509 1.00 80.12 84 ASN A O 1
ATOM 677 N N . GLU A 1 85 ? 24.185 6.057 -29.196 1.00 68.75 85 GLU A N 1
ATOM 678 C CA . GLU A 1 85 ? 24.914 5.347 -30.260 1.00 68.75 85 GLU A CA 1
ATOM 679 C C . GLU A 1 85 ? 24.058 4.297 -31.004 1.00 68.75 85 GLU A C 1
ATOM 681 O O . GLU A 1 85 ? 24.515 3.180 -31.244 1.00 68.75 85 GLU A O 1
ATOM 686 N N . GLN A 1 86 ? 22.811 4.632 -31.356 1.00 55.09 86 GLN A N 1
ATOM 687 C CA . GLN A 1 86 ? 21.974 3.800 -32.239 1.00 55.09 86 GLN A CA 1
ATOM 688 C C . GLN A 1 86 ? 22.112 4.198 -33.708 1.00 55.09 86 GLN A C 1
ATOM 690 O O . GLN A 1 86 ? 22.037 5.414 -33.998 1.00 55.09 86 GLN A O 1
#

pLDDT: mean 92.53, std 7.79, range [55.09, 98.44]